Protein 2VS0 (pdb70)

Secondary structure (DSSP, 8-state):
---HHHHHHHHHHHHHHHHHHHHHHHHHHHHHHHHHHHS-SSTTHHHHHHHHHHHHHHHHHHHHHHHHHHHHHHHHHHHH-/---HHHHHHHHHHHHHHHHHHHHHHHHHHHHHHHHHHT--SSTTHHHHHHHHHHHHHHHHHHHHHHHHHHHHHHHHHHHHH--

Sequence (164 aa):
IKSPEEIRAKSSQSYGQGSDQIRQILSDLTRAQGEEIAANWEGQAFSSRFEEEQFQQLSSPKVEEKFAQLLEEIKQQLNSTADAVQEIKSSPEEIRAKSSQSSYGQGSDQIRQILSSDLTRAQGEIAANWEGQAFSSRFEEQFQQQLSPKKVEKFAQQLLEEIKQQLNSTADAVQEQD

B-factor: mean 21.06, std 10.8, range [7.73, 78.61]

CATH classification: 1.10.287.1060

Structure (mmCIF, N/CA/C/O backbone):
data_2VS0
#
_entry.id   2VS0
#
_cell.length_a   25.773
_cell.length_b   39.069
_cell.length_c   43.029
_cell.angle_alpha   67.41
_cell.angle_beta   84.51
_cell.angle_gamma   88.76
#
_symmetry.space_group_name_H-M   'P 1'
#
loop_
_entity.id
_entity.type
_entity.pdbx_description
1 polymer 'VIRULENCE FACTOR ESXA'
2 non-polymer 'ZINC ION'
3 non-polymer 'CACODYLATE ION'
4 water water
#
loop_
_atom_site.group_PDB
_atom_site.id
_atom_site.type_symbol
_atom_site.label_atom_id
_atom_site.label_alt_id
_atom_site.label_comp_id
_atom_site.label_asym_id
_atom_site.label_entity_id
_atom_site.label_seq_id
_atom_site.pdbx_PDB_ins_code
_atom_site.Cartn_x
_atom_site.Cartn_y
_atom_site.Cartn_z
_atom_site.occupancy
_atom_site.B_iso_or_equiv
_atom_site.auth_seq_id
_atom_site.auth_comp_id
_atom_site.auth_asym_id
_atom_site.auth_atom_id
_atom_site.pdbx_PDB_model_num
ATOM 6 N N . ILE A 1 4 ? 24.240 19.692 45.902 1.00 55.30 4 ILE A N 1
ATOM 7 C CA . ILE A 1 4 ? 24.737 18.775 44.873 1.00 54.26 4 ILE A CA 1
ATOM 8 C C . ILE A 1 4 ? 25.424 17.576 45.521 1.00 51.21 4 ILE A C 1
ATOM 9 O O . ILE A 1 4 ? 26.252 17.735 46.418 1.00 50.55 4 ILE A O 1
ATOM 14 N N . LYS A 1 5 ? 25.052 16.381 45.067 1.00 48.95 5 LYS A N 1
ATOM 15 C CA . LYS A 1 5 ? 25.584 15.133 45.608 1.00 46.53 5 LYS A CA 1
ATOM 16 C C . LYS A 1 5 ? 26.672 14.558 44.707 1.00 40.74 5 LYS A C 1
ATOM 17 O O . LYS A 1 5 ? 26.538 13.460 44.168 1.00 40.09 5 LYS A O 1
ATOM 31 N N . SER A 1 7 ? 31.190 14.727 44.372 1.00 21.78 7 SER A N 1
ATOM 32 C CA . SER A 1 7 ? 32.427 15.171 44.990 1.00 23.76 7 SER A CA 1
ATOM 33 C C . SER A 1 7 ? 33.039 16.374 44.268 1.00 22.67 7 SER A C 1
ATOM 34 O O . SER A 1 7 ? 32.896 16.501 43.053 1.00 22.91 7 SER A O 1
ATOM 37 N N . PRO A 1 8 ? 33.766 17.235 45.000 1.00 22.04 8 PRO A N 1
ATOM 38 C CA . PRO A 1 8 ? 34.529 18.344 44.415 1.00 22.13 8 PRO A CA 1
ATOM 39 C C . PRO A 1 8 ? 35.444 17.904 43.269 1.00 20.05 8 PRO A C 1
ATOM 40 O O . PRO A 1 8 ? 35.535 18.572 42.254 1.00 21.15 8 PRO A O 1
ATOM 44 N N . GLU A 1 9 ? 36.062 16.746 43.405 1.00 20.24 9 GLU A N 1
ATOM 45 C CA . GLU A 1 9 ? 37.010 16.261 42.433 1.00 20.95 9 GLU A CA 1
ATOM 46 C C . GLU A 1 9 ? 36.318 15.953 41.091 1.00 19.42 9 GLU A C 1
ATOM 47 O O . GLU A 1 9 ? 36.833 16.268 40.001 1.00 16.42 9 GLU A O 1
ATOM 53 N N . GLU A 1 10 ? 35.148 15.342 41.175 1.00 18.78 10 GLU A N 1
ATOM 54 C CA . GLU A 1 10 ? 34.411 15.052 39.946 1.00 16.84 10 GLU A CA 1
ATOM 55 C C . GLU A 1 10 ? 33.800 16.330 39.379 1.00 15.21 10 GLU A C 1
ATOM 56 O O . GLU A 1 10 ? 33.812 16.524 38.167 1.00 14.59 10 GLU A O 1
ATOM 62 N N . ILE A 1 11 ? 33.278 17.196 40.245 1.00 15.75 11 ILE A N 1
ATOM 63 C CA . ILE A 1 11 ? 32.750 18.481 39.767 1.00 14.38 11 ILE A CA 1
ATOM 64 C C . ILE A 1 11 ? 33.823 19.235 38.968 1.00 14.47 11 ILE A C 1
ATOM 65 O O . ILE A 1 11 ? 33.524 19.791 37.907 1.00 14.05 11 ILE A O 1
ATOM 70 N N . ARG A 1 12 ? 35.054 19.281 39.474 1.00 14.44 12 ARG A N 1
ATOM 71 C CA . ARG A 1 12 ? 36.149 19.966 38.759 1.00 16.18 12 ARG A CA 1
ATOM 72 C C . ARG A 1 12 ? 36.563 19.306 37.450 1.00 12.56 12 ARG A C 1
ATOM 73 O O . ARG A 1 12 ? 36.908 19.987 36.472 1.00 14.64 12 ARG A O 1
ATOM 81 N N . ALA A 1 13 ? 36.473 17.977 37.395 1.00 14.02 13 ALA A N 1
ATOM 82 C CA . ALA A 1 13 ? 36.714 17.276 36.140 1.00 15.24 13 ALA A CA 1
ATOM 83 C C . ALA A 1 13 ? 35.651 17.656 35.115 1.00 11.86 13 ALA A C 1
ATOM 84 O O . ALA A 1 13 ? 35.962 17.904 33.964 1.00 13.17 13 ALA A O 1
ATOM 86 N N . LYS A 1 14 ? 34.400 17.739 35.541 1.00 11.29 14 LYS A N 1
ATOM 87 C CA . LYS A 1 14 ? 33.329 18.138 34.653 1.00 12.44 14 LYS A CA 1
ATOM 88 C C . LYS A 1 14 ? 33.575 19.567 34.183 1.00 11.79 14 LYS A C 1
ATOM 89 O O . LYS A 1 14 ? 33.404 19.880 33.019 1.00 11.69 14 LYS A O 1
ATOM 95 N N . SER A 1 15 ? 33.965 20.437 35.094 1.00 11.47 15 SER A N 1
ATOM 96 C CA A SER A 1 15 ? 34.195 21.845 34.756 0.50 12.41 15 SER A CA 1
ATOM 97 C CA B SER A 1 15 ? 34.175 21.839 34.740 0.50 13.11 15 SER A CA 1
ATOM 98 C C . SER A 1 15 ? 35.227 21.979 33.634 1.00 11.13 15 SER A C 1
ATOM 99 O O . SER A 1 15 ? 35.054 22.758 32.714 1.00 12.10 15 SER A O 1
ATOM 104 N N . GLN A 1 16 ? 36.304 21.184 33.706 1.00 12.53 16 GLN A N 1
ATOM 105 C CA . GLN A 1 16 ? 37.317 21.182 32.653 1.00 14.42 16 GLN A CA 1
ATOM 106 C C . GLN A 1 16 ? 36.706 20.747 31.318 1.00 12.83 16 GLN A C 1
ATOM 107 O O . GLN A 1 16 ? 37.040 21.303 30.273 1.00 12.37 16 GLN A O 1
ATOM 113 N N . SER A 1 17 ? 35.817 19.758 31.332 1.00 12.71 17 SER A N 1
ATOM 114 C CA . SER A 1 17 ? 35.175 19.338 30.087 1.00 11.43 17 SER A CA 1
ATOM 115 C C . SER A 1 17 ? 34.341 20.458 29.467 1.00 9.70 17 SER A C 1
ATOM 116 O O . SER A 1 17 ? 34.364 20.663 28.263 1.00 11.29 17 SER A O 1
ATOM 119 N N . TYR A 1 18 ? 33.620 21.206 30.299 1.00 10.20 18 TYR A N 1
ATOM 120 C CA . TYR A 1 18 ? 32.842 22.328 29.803 1.00 9.39 18 TYR A CA 1
ATOM 121 C C . TYR A 1 18 ? 33.728 23.472 29.316 1.00 8.92 18 TYR A C 1
ATOM 122 O O . TYR A 1 18 ? 33.492 24.027 28.246 1.00 8.71 18 TYR A O 1
ATOM 131 N N . GLY A 1 19 ? 34.750 23.827 30.081 1.00 9.96 19 GLY A N 1
ATOM 132 C CA . GLY A 1 19 ? 35.676 24.891 29.663 1.00 10.70 19 GLY A CA 1
ATOM 133 C C . GLY A 1 19 ? 36.430 24.536 28.391 1.00 8.73 19 GLY A C 1
ATOM 134 O O . GLY A 1 19 ? 36.598 25.370 27.480 1.00 10.86 19 GLY A O 1
ATOM 135 N N . GLN A 1 20 ? 36.914 23.286 28.336 1.00 10.39 20 GLN A N 1
ATOM 136 C CA . GLN A 1 20 ? 37.636 22.851 27.140 1.00 12.23 20 GLN A CA 1
ATOM 137 C C . GLN A 1 20 ? 36.710 22.787 25.921 1.00 12.09 20 GLN A C 1
ATOM 138 O O . GLN A 1 20 ? 37.103 23.170 24.813 1.00 10.15 20 GLN A O 1
ATOM 144 N N . GLY A 1 21 ? 35.482 22.298 26.125 1.00 11.03 21 GLY A N 1
ATOM 145 C CA . GLY A 1 21 ? 34.489 22.276 25.055 1.00 12.22 21 GLY A CA 1
ATOM 146 C C . GLY A 1 21 ? 34.174 23.676 24.555 1.00 10.85 21 GLY A C 1
ATOM 147 O O . GLY A 1 21 ? 34.100 23.924 23.351 1.00 10.88 21 GLY A O 1
ATOM 148 N N . SER A 1 22 ? 34.032 24.627 25.465 1.00 10.40 22 SER A N 1
ATOM 149 C CA . SER A 1 22 ? 33.763 25.996 25.053 1.00 10.70 22 SER A CA 1
ATOM 150 C C . SER A 1 22 ? 34.876 26.548 24.178 1.00 10.89 22 SER A C 1
ATOM 151 O O . SER A 1 22 ? 34.622 27.118 23.133 1.00 11.28 22 SER A O 1
ATOM 154 N N . ASP A 1 23 ? 36.111 26.334 24.610 1.00 10.32 23 ASP A N 1
ATOM 155 C CA . ASP A 1 23 ? 37.259 26.875 23.889 1.00 11.74 23 ASP A CA 1
ATOM 156 C C . ASP A 1 23 ? 37.385 26.249 22.510 1.00 11.50 23 ASP A C 1
ATOM 157 O O . ASP A 1 23 ? 37.682 26.934 21.530 1.00 11.50 23 ASP A O 1
ATOM 162 N N . GLN A 1 24 ? 37.169 24.949 22.424 1.00 9.44 24 GLN A N 1
ATOM 163 C CA . GLN A 1 24 ? 37.317 24.249 21.149 1.00 13.11 24 GLN A CA 1
ATOM 164 C C . GLN A 1 24 ? 36.220 24.648 20.168 1.00 11.99 24 GLN A C 1
ATOM 165 O O . GLN A 1 24 ? 36.469 24.807 18.970 1.00 12.67 24 GLN A O 1
ATOM 171 N N . ILE A 1 25 ? 34.992 24.793 20.659 1.00 8.95 25 ILE A N 1
ATOM 172 C CA . ILE A 1 25 ? 33.901 25.219 19.784 1.00 11.45 25 ILE A CA 1
ATOM 173 C C . ILE A 1 25 ? 34.178 26.641 19.282 1.00 11.31 25 ILE A C 1
ATOM 174 O O . ILE A 1 25 ? 33.967 26.907 18.120 1.00 10.68 25 ILE A O 1
ATOM 179 N N . ARG A 1 26 ? 34.664 27.552 20.125 1.00 11.23 26 ARG A N 1
ATOM 180 C CA . ARG A 1 26 ? 34.987 28.896 19.661 1.00 13.93 26 ARG A CA 1
ATOM 181 C C . ARG A 1 26 ? 36.061 28.878 18.590 1.00 12.75 26 ARG A C 1
ATOM 182 O O . ARG A 1 26 ? 35.976 29.628 17.618 1.00 12.31 26 ARG A O 1
ATOM 190 N N . GLN A 1 27 ? 37.066 28.030 18.756 1.00 12.87 27 GLN A N 1
ATOM 191 C CA . GLN A 1 27 ? 38.156 27.964 17.783 1.00 13.07 27 GLN A CA 1
ATOM 192 C C . GLN A 1 27 ? 37.656 27.382 16.452 1.00 12.42 27 GLN A C 1
ATOM 193 O O . GLN A 1 27 ? 37.985 27.892 15.397 1.00 12.28 27 GLN A O 1
ATOM 199 N N . ILE A 1 28 ? 36.833 26.340 16.513 1.00 12.59 28 ILE A N 1
ATOM 200 C CA . ILE A 1 28 ? 36.276 25.749 15.290 1.00 11.56 28 ILE A CA 1
ATOM 201 C C . ILE A 1 28 ? 35.428 26.790 14.576 1.00 11.74 28 ILE A C 1
ATOM 202 O O . ILE A 1 28 ? 35.522 26.964 13.374 1.00 11.21 28 ILE A O 1
ATOM 207 N N . LEU A 1 29 ? 34.596 27.507 15.312 1.00 10.90 29 LEU A N 1
ATOM 208 C CA . LEU A 1 29 ? 33.704 28.469 14.640 1.00 11.57 29 LEU A CA 1
ATOM 209 C C . LEU A 1 29 ? 34.534 29.585 14.002 1.00 12.20 29 LEU A C 1
ATOM 210 O O . LEU A 1 29 ? 34.249 30.022 12.904 1.00 13.46 29 LEU A O 1
ATOM 215 N N . SER A 1 30 ? 35.570 30.053 14.683 1.00 13.85 30 SER A N 1
ATOM 216 C CA . SER A 1 30 ? 36.467 31.066 14.123 1.00 15.23 30 SER A CA 1
ATOM 217 C C . SER A 1 30 ? 37.156 30.570 12.841 1.00 14.54 30 SER A C 1
ATOM 218 O O . SER A 1 30 ? 37.210 31.269 11.834 1.00 13.49 30 SER A O 1
ATOM 221 N N . ASP A 1 31 ? 37.682 29.359 12.891 1.00 13.03 31 ASP A N 1
ATOM 222 C CA . ASP A 1 31 ? 38.417 28.809 11.739 1.00 13.79 31 ASP A CA 1
ATOM 223 C C . ASP A 1 31 ? 37.467 28.643 10.559 1.00 13.66 31 ASP A C 1
ATOM 224 O O . ASP A 1 31 ? 37.819 28.961 9.420 1.00 12.20 31 ASP A O 1
ATOM 229 N N . LEU A 1 32 ? 36.276 28.096 10.823 1.00 11.52 32 LEU A N 1
ATOM 230 C CA . LEU A 1 32 ? 35.364 27.817 9.707 1.00 9.86 32 LEU A CA 1
ATOM 231 C C . LEU A 1 32 ? 34.639 29.048 9.209 1.00 12.06 32 LEU A C 1
ATOM 232 O O . LEU A 1 32 ? 34.251 29.116 8.038 1.00 12.22 32 LEU A O 1
ATOM 237 N N . THR A 1 33 ? 34.505 30.053 10.062 1.00 11.64 33 THR A N 1
ATOM 238 C CA . THR A 1 33 ? 33.999 31.324 9.613 1.00 13.50 33 THR A CA 1
ATOM 239 C C . THR A 1 33 ? 34.988 31.930 8.618 1.00 11.25 33 THR A C 1
ATOM 240 O O . THR A 1 33 ? 34.575 32.479 7.588 1.00 12.49 33 THR A O 1
ATOM 244 N N . ARG A 1 34 ? 36.288 31.850 8.917 1.00 12.08 34 ARG A N 1
ATOM 245 C CA . ARG A 1 34 ? 37.318 32.301 7.985 1.00 15.48 34 ARG A CA 1
ATOM 246 C C . ARG A 1 34 ? 37.242 31.528 6.668 1.00 15.37 34 ARG A C 1
ATOM 247 O O . ARG A 1 34 ? 37.265 32.114 5.588 1.00 14.39 34 ARG A O 1
ATOM 255 N N . ALA A 1 35 ? 37.135 30.211 6.757 1.00 14.33 35 ALA A N 1
ATOM 256 C CA . ALA A 1 35 ? 37.049 29.368 5.543 1.00 13.86 35 ALA A CA 1
ATOM 257 C C . ALA A 1 35 ? 35.825 29.680 4.692 1.00 13.21 35 ALA A C 1
ATOM 258 O O . ALA A 1 35 ? 35.920 29.722 3.454 1.00 12.28 35 ALA A O 1
ATOM 260 N N . GLN A 1 36 ? 34.665 29.868 5.326 1.00 12.01 36 GLN A N 1
ATOM 261 C CA . GLN A 1 36 ? 33.458 30.266 4.593 1.00 14.06 36 GLN A CA 1
ATOM 262 C C . GLN A 1 36 ? 33.720 31.514 3.801 1.00 14.25 36 GLN A C 1
ATOM 263 O O . GLN A 1 36 ? 33.305 31.604 2.658 1.00 14.27 36 GLN A O 1
ATOM 269 N N . GLY A 1 37 ? 34.404 32.490 4.409 1.00 15.22 37 GLY A N 1
ATOM 270 C CA . GLY A 1 37 ? 34.701 33.726 3.735 1.00 16.87 37 GLY A CA 1
ATOM 271 C C . GLY A 1 37 ? 35.584 33.547 2.530 1.00 15.69 37 GLY A C 1
ATOM 272 O O . GLY A 1 37 ? 35.360 34.164 1.491 1.00 17.55 37 GLY A O 1
ATOM 273 N N . GLU A 1 38 ? 36.597 32.715 2.654 1.00 14.44 38 GLU A N 1
ATOM 274 C CA A GLU A 1 38 ? 37.513 32.493 1.534 0.50 15.45 38 GLU A CA 1
ATOM 275 C CA B GLU A 1 38 ? 37.515 32.483 1.542 0.50 16.23 38 GLU A CA 1
ATOM 276 C C . GLU A 1 38 ? 36.810 31.756 0.402 1.00 15.07 38 GLU A C 1
ATOM 277 O O . GLU A 1 38 ? 36.982 32.088 -0.773 1.00 17.77 38 GLU A O 1
ATOM 288 N N . ILE A 1 39 ? 36.004 30.773 0.740 1.00 13.31 39 ILE A N 1
ATOM 289 C CA . ILE A 1 39 ? 35.279 30.008 -0.257 1.00 14.77 39 ILE A CA 1
ATOM 290 C C . ILE A 1 39 ? 34.253 30.912 -0.943 1.00 15.61 39 ILE A C 1
ATOM 291 O O . ILE A 1 39 ? 34.193 30.982 -2.174 1.00 18.42 39 ILE A O 1
ATOM 296 N N . ALA A 1 40 ? 33.477 31.642 -0.148 1.00 16.99 40 ALA A N 1
ATOM 297 C CA . ALA A 1 40 ? 32.368 32.422 -0.708 1.00 19.56 40 ALA A CA 1
ATOM 298 C C . ALA A 1 40 ? 32.919 33.446 -1.675 1.00 23.28 40 ALA A C 1
ATOM 299 O O . ALA A 1 40 ? 32.340 33.682 -2.745 1.00 26.54 40 ALA A O 1
ATOM 301 N N . ALA A 1 41 ? 34.067 34.024 -1.328 1.00 21.94 41 ALA A N 1
ATOM 302 C CA . ALA A 1 41 ? 34.687 35.058 -2.137 1.00 25.48 41 ALA A CA 1
ATOM 303 C C . ALA A 1 41 ? 35.287 34.540 -3.427 1.00 24.69 41 ALA A C 1
ATOM 304 O O . ALA A 1 41 ? 35.348 35.278 -4.416 1.00 25.96 41 ALA A O 1
ATOM 306 N N . ASN A 1 42 ? 35.711 33.275 -3.429 1.00 22.52 42 ASN A N 1
ATOM 307 C CA . ASN A 1 42 ? 36.366 32.672 -4.583 1.00 26.67 42 ASN A CA 1
ATOM 308 C C . ASN A 1 42 ? 35.483 31.746 -5.424 1.00 26.23 42 ASN A C 1
ATOM 309 O O . ASN A 1 42 ? 35.908 31.265 -6.465 1.00 26.26 42 ASN A O 1
ATOM 314 N N . TRP A 1 43 ? 34.259 31.515 -4.962 1.00 25.63 43 TRP A N 1
ATOM 315 C CA . TRP A 1 43 ? 33.238 30.781 -5.700 1.00 29.26 43 TRP A CA 1
ATOM 316 C C . TRP A 1 43 ? 32.122 31.762 -6.075 1.00 33.07 43 TRP A C 1
ATOM 317 O O . TRP A 1 43 ? 31.281 32.114 -5.236 1.00 33.86 43 TRP A O 1
ATOM 328 N N . GLU A 1 44 ? 32.111 32.212 -7.324 1.00 33.97 44 GLU A N 1
ATOM 329 C CA . GLU A 1 44 ? 31.063 33.132 -7.777 1.00 37.79 44 GLU A CA 1
ATOM 330 C C . GLU A 1 44 ? 29.737 32.415 -8.001 1.00 36.58 44 GLU A C 1
ATOM 331 O O . GLU A 1 44 ? 29.694 31.191 -8.185 1.00 31.26 44 GLU A O 1
ATOM 337 N N . GLY A 1 45 ? 28.660 33.192 -7.996 1.00 37.45 45 GLY A N 1
ATOM 338 C CA . GLY A 1 45 ? 27.330 32.662 -8.267 1.00 37.72 45 GLY A CA 1
ATOM 339 C C . GLY A 1 45 ? 26.703 32.029 -7.046 1.00 37.32 45 GLY A C 1
ATOM 340 O O . GLY A 1 45 ? 27.007 32.433 -5.917 1.00 37.10 45 GLY A O 1
ATOM 341 N N . GLN A 1 46 ? 25.877 31.005 -7.277 1.00 36.30 46 GLN A N 1
ATOM 342 C CA . GLN A 1 46 ? 24.924 30.505 -6.271 1.00 36.21 46 GLN A CA 1
ATOM 343 C C . GLN A 1 46 ? 25.093 29.058 -5.746 1.00 31.98 46 GLN A C 1
ATOM 344 O O . GLN A 1 46 ? 24.408 28.671 -4.807 1.00 27.59 46 GLN A O 1
ATOM 350 N N . ALA A 1 47 ? 25.987 28.258 -6.318 1.00 29.23 47 ALA A N 1
ATOM 351 C CA . ALA A 1 47 ? 26.123 26.834 -5.926 1.00 27.87 47 ALA A CA 1
ATOM 352 C C . ALA A 1 47 ? 26.262 26.549 -4.405 1.00 25.51 47 ALA A C 1
ATOM 353 O O . ALA A 1 47 ? 25.686 25.605 -3.870 1.00 24.91 47 ALA A O 1
ATOM 355 N N . PHE A 1 48 ? 27.020 27.385 -3.723 1.00 21.27 48 PHE A N 1
ATOM 356 C CA . PHE A 1 48 ? 27.299 27.215 -2.294 1.00 17.22 48 PHE A CA 1
ATOM 357 C C . PHE A 1 48 ? 26.342 28.036 -1.425 1.00 12.60 48 PHE A C 1
ATOM 358 O O . PHE A 1 48 ? 26.416 28.022 -0.187 1.00 11.87 48 PHE A O 1
ATOM 366 N N . SER A 1 49 ? 25.400 28.717 -2.058 1.00 14.36 49 SER A N 1
ATOM 367 C CA A SER A 1 49 ? 24.610 29.708 -1.354 0.50 14.73 49 SER A CA 1
ATOM 368 C CA B SER A 1 49 ? 24.590 29.708 -1.362 0.50 14.56 49 SER A CA 1
ATOM 369 C C . SER A 1 49 ? 23.745 29.094 -0.269 1.00 13.45 49 SER A C 1
ATOM 370 O O . SER A 1 49 ? 23.576 29.677 0.767 1.00 12.86 49 SER A O 1
ATOM 375 N N . ARG A 1 50 ? 23.200 27.904 -0.494 1.00 12.92 50 ARG A N 1
ATOM 376 C CA . ARG A 1 50 ? 22.325 27.327 0.532 1.00 14.45 50 ARG A CA 1
ATOM 377 C C . ARG A 1 50 ? 23.110 26.989 1.787 1.00 12.56 50 ARG A C 1
ATOM 378 O O . ARG A 1 50 ? 22.582 27.056 2.895 1.00 13.10 50 ARG A O 1
ATOM 386 N N . PHE A 1 51 ? 24.382 26.642 1.613 1.00 12.72 51 PHE A N 1
ATOM 387 C CA . PHE A 1 51 ? 25.220 26.249 2.739 1.00 10.75 51 PHE A CA 1
ATOM 388 C C . PHE A 1 51 ? 25.604 27.493 3.528 1.00 11.42 51 PHE A C 1
ATOM 389 O O . PHE A 1 51 ? 25.678 27.462 4.756 1.00 12.02 51 PHE A O 1
ATOM 397 N N . GLU A 1 52 ? 25.901 28.569 2.799 1.00 11.21 52 GLU A N 1
ATOM 398 C CA . GLU A 1 52 ? 26.195 29.864 3.406 1.00 12.62 52 GLU A CA 1
ATOM 399 C C . GLU A 1 52 ? 25.026 30.360 4.238 1.00 12.97 52 GLU A C 1
ATOM 400 O O . GLU A 1 52 ? 25.221 30.820 5.356 1.00 13.54 52 GLU A O 1
ATOM 406 N N A GLU A 1 53 ? 23.815 30.267 3.696 0.50 13.37 53 GLU A N 1
ATOM 407 N N B GLU A 1 53 ? 23.809 30.279 3.684 0.50 11.01 53 GLU A N 1
ATOM 408 C CA A GLU A 1 53 ? 22.630 30.727 4.412 0.50 14.58 53 GLU A CA 1
ATOM 409 C CA B GLU A 1 53 ? 22.611 30.700 4.415 0.50 13.63 53 GLU A CA 1
ATOM 410 C C A GLU A 1 53 ? 22.437 29.971 5.734 0.50 12.04 53 GLU A C 1
ATOM 411 C C B GLU A 1 53 ? 22.522 29.982 5.754 0.50 11.74 53 GLU A C 1
ATOM 412 O O A GLU A 1 53 ? 22.110 30.566 6.753 0.50 13.35 53 GLU A O 1
ATOM 413 O O B GLU A 1 53 ? 22.347 30.608 6.798 0.50 13.31 53 GLU A O 1
ATOM 424 N N . GLN A 1 54 ? 22.628 28.657 5.709 1.00 10.89 54 GLN A N 1
ATOM 425 C CA . GLN A 1 54 ? 22.499 27.845 6.935 1.00 11.49 54 GLN A CA 1
ATOM 426 C C . GLN A 1 54 ? 23.626 28.151 7.923 1.00 10.16 54 GLN A C 1
ATOM 427 O O . GLN A 1 54 ? 23.393 28.256 9.093 1.00 11.01 54 GLN A O 1
ATOM 433 N N . PHE A 1 55 ? 24.847 28.293 7.427 1.00 9.76 55 PHE A N 1
ATOM 434 C CA . PHE A 1 55 ? 25.966 28.623 8.309 1.00 10.30 55 PHE A CA 1
ATOM 435 C C . PHE A 1 55 ? 25.705 29.922 9.050 1.00 11.57 55 PHE A C 1
ATOM 436 O O . PHE A 1 55 ? 25.934 30.017 10.265 1.00 11.07 55 PHE A O 1
ATOM 444 N N . GLN A 1 56 ? 25.259 30.937 8.324 1.00 11.83 56 GLN A N 1
ATOM 445 C CA . GLN A 1 56 ? 24.983 32.235 8.919 1.00 11.11 56 GLN A CA 1
ATOM 446 C C . GLN A 1 56 ? 23.855 32.179 9.926 1.00 13.41 56 GLN A C 1
ATOM 447 O O . GLN A 1 56 ? 23.882 32.888 10.922 1.00 14.74 56 GLN A O 1
ATOM 453 N N . GLN A 1 57 ? 22.854 31.338 9.671 1.00 12.05 57 GLN A N 1
ATOM 454 C CA . GLN A 1 57 ? 21.723 31.228 10.585 1.00 13.46 57 GLN A CA 1
ATOM 455 C C . GLN A 1 57 ? 22.100 30.504 11.864 1.00 13.49 57 GLN A C 1
ATOM 456 O O . GLN A 1 57 ? 21.631 30.855 12.936 1.00 14.79 57 GLN A O 1
ATOM 462 N N . LEU A 1 58 ? 22.939 29.491 11.744 1.00 11.89 58 LEU A N 1
ATOM 463 C CA . LEU A 1 58 ? 23.323 28.640 12.896 1.00 11.38 58 LEU A CA 1
ATOM 464 C C . LEU A 1 58 ? 24.498 29.176 13.705 1.00 12.66 58 LEU A C 1
ATOM 465 O O . LEU A 1 58 ? 24.563 28.941 14.911 1.00 12.58 58 LEU A O 1
ATOM 470 N N . SER A 1 59 ? 25.415 29.897 13.070 1.00 13.46 59 SER A N 1
ATOM 471 C CA A SER A 1 59 ? 26.604 30.427 13.777 0.50 14.14 59 SER A CA 1
ATOM 472 C CA B SER A 1 59 ? 26.596 30.430 13.777 0.50 14.83 59 SER A CA 1
ATOM 473 C C . SER A 1 59 ? 26.319 31.119 15.121 1.00 14.26 59 SER A C 1
ATOM 474 O O . SER A 1 59 ? 26.996 30.849 16.126 1.00 14.67 59 SER A O 1
ATOM 479 N N . PRO A 1 60 ? 25.357 32.047 15.159 1.00 14.44 60 PRO A N 1
ATOM 480 C CA . PRO A 1 60 ? 25.135 32.722 16.439 1.00 15.25 60 PRO A CA 1
ATOM 481 C C . PRO A 1 60 ? 24.678 31.778 17.561 1.00 13.35 60 PRO A C 1
ATOM 482 O O . PRO A 1 60 ? 24.960 32.049 18.754 1.00 14.85 60 PRO A O 1
ATOM 486 N N . LYS A 1 61 ? 23.960 30.715 17.200 1.00 12.37 61 LYS A N 1
ATOM 487 C CA . LYS A 1 61 ? 23.527 29.726 18.178 1.00 12.53 61 LYS A CA 1
ATOM 488 C C . LYS A 1 61 ? 24.720 28.950 18.710 1.00 11.77 61 LYS A C 1
ATOM 489 O O . LYS A 1 61 ? 24.767 28.585 19.878 1.00 11.76 61 LYS A O 1
ATOM 495 N N . VAL A 1 62 ? 25.662 28.624 17.830 1.00 9.71 62 VAL A N 1
ATOM 496 C CA . VAL A 1 62 ? 26.856 27.907 18.274 1.00 11.05 62 VAL A CA 1
ATOM 497 C C . VAL A 1 62 ? 27.687 28.780 19.199 1.00 12.22 62 VAL A C 1
ATOM 498 O O . VAL A 1 62 ? 28.191 28.308 20.214 1.00 11.14 62 VAL A O 1
ATOM 502 N N A GLU A 1 63 ? 27.792 30.056 18.873 0.50 13.34 63 GLU A N 1
ATOM 503 N N B GLU A 1 63 ? 27.790 30.066 18.887 0.50 12.02 63 GLU A N 1
ATOM 504 C CA A GLU A 1 63 ? 28.464 30.991 19.754 0.50 13.27 63 GLU A CA 1
ATOM 505 C CA B GLU A 1 63 ? 28.471 31.027 19.770 0.50 14.47 63 GLU A CA 1
ATOM 506 C C A GLU A 1 63 ? 27.766 31.006 21.126 0.50 9.78 63 GLU A C 1
ATOM 507 C C B GLU A 1 63 ? 27.768 31.180 21.129 0.50 11.20 63 GLU A C 1
ATOM 508 O O A GLU A 1 63 ? 28.418 30.874 22.166 0.50 12.25 63 GLU A O 1
ATOM 509 O O B GLU A 1 63 ? 28.419 31.393 22.156 0.50 13.16 63 GLU A O 1
ATOM 520 N N . LYS A 1 64 ? 26.443 31.101 21.095 1.00 11.26 64 LYS A N 1
ATOM 521 C CA . LYS A 1 64 ? 25.671 31.147 22.317 1.00 11.87 64 LYS A CA 1
ATOM 522 C C . LYS A 1 64 ? 25.911 29.917 23.166 1.00 10.87 64 LYS A C 1
ATOM 523 O O . LYS A 1 64 ? 25.984 29.987 24.365 1.00 11.04 64 LYS A O 1
ATOM 529 N N . PHE A 1 65 ? 26.050 28.777 22.510 1.00 9.67 65 PHE A N 1
ATOM 530 C CA . PHE A 1 65 ? 26.300 27.532 23.179 1.00 8.57 65 PHE A CA 1
ATOM 531 C C . PHE A 1 65 ? 27.692 27.552 23.806 1.00 10.25 65 PHE A C 1
ATOM 532 O O . PHE A 1 65 ? 27.867 27.149 24.937 1.00 8.52 65 PHE A O 1
ATOM 540 N N . ALA A 1 66 ? 28.703 28.004 23.075 1.00 9.45 66 ALA A N 1
ATOM 541 C CA . ALA A 1 66 ? 30.022 28.142 23.712 1.00 10.64 66 ALA A CA 1
ATOM 542 C C . ALA A 1 66 ? 30.021 29.030 24.954 1.00 8.86 66 ALA A C 1
ATOM 543 O O . ALA A 1 66 ? 30.710 28.714 25.939 1.00 10.67 66 ALA A O 1
ATOM 545 N N . GLN A 1 67 ? 29.237 30.102 24.925 1.00 10.41 67 GLN A N 1
ATOM 546 C CA . GLN A 1 67 ? 29.150 30.997 26.055 1.00 10.63 67 GLN A CA 1
ATOM 547 C C . GLN A 1 67 ? 28.485 30.334 27.225 1.00 9.77 67 GLN A C 1
ATOM 548 O O . GLN A 1 67 ? 28.905 30.481 28.378 1.00 10.08 67 GLN A O 1
ATOM 554 N N . LEU A 1 68 ? 27.431 29.575 26.951 1.00 9.69 68 LEU A N 1
ATOM 555 C CA . LEU A 1 68 ? 26.777 28.778 27.992 1.00 10.16 68 LEU A CA 1
ATOM 556 C C . LEU A 1 68 ? 27.764 27.842 28.658 1.00 9.64 68 LEU A C 1
ATOM 557 O O . LEU A 1 68 ? 27.773 27.690 29.871 1.00 10.00 68 LEU A O 1
ATOM 562 N N . LEU A 1 69 ? 28.568 27.165 27.845 1.00 9.43 69 LEU A N 1
ATOM 563 C CA . LEU A 1 69 ? 29.510 26.197 28.415 1.00 8.57 69 LEU A CA 1
ATOM 564 C C . LEU A 1 69 ? 30.472 26.885 29.371 1.00 9.08 69 LEU A C 1
ATOM 565 O O . LEU A 1 69 ? 30.848 26.308 30.395 1.00 8.63 69 LEU A O 1
ATOM 570 N N . GLU A 1 70 ? 30.906 28.096 29.016 1.00 10.16 70 GLU A N 1
ATOM 571 C CA . GLU A 1 70 ? 31.817 28.876 29.875 1.00 12.00 70 GLU A CA 1
ATOM 572 C C . GLU A 1 70 ? 31.121 29.260 31.201 1.00 10.70 70 GLU A C 1
ATOM 573 O O . GLU A 1 70 ? 31.740 29.220 32.256 1.00 12.64 70 GLU A O 1
ATOM 579 N N . GLU A 1 71 ? 29.835 29.587 31.138 1.00 10.68 71 GLU A N 1
ATOM 580 C CA . GLU A 1 71 ? 29.054 29.918 32.320 1.00 11.02 71 GLU A CA 1
ATOM 581 C C . GLU A 1 71 ? 28.874 28.687 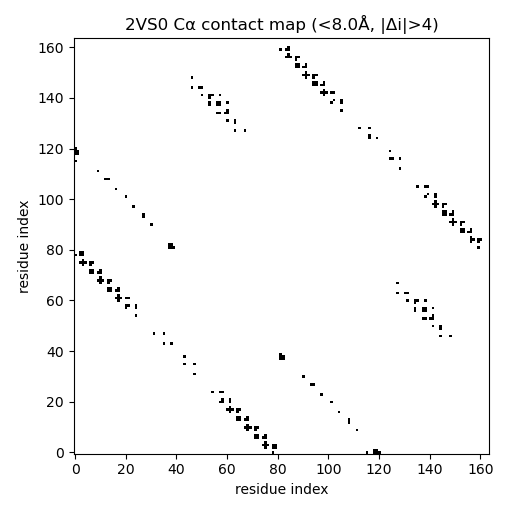33.208 1.00 10.05 71 GLU A C 1
ATOM 582 O O . GLU A 1 71 ? 28.910 28.785 34.440 1.00 11.88 71 GLU A O 1
ATOM 588 N N . ILE A 1 72 ? 28.642 27.538 32.596 1.00 9.04 72 ILE A N 1
ATOM 589 C CA . ILE A 1 72 ? 28.545 26.290 33.380 1.00 9.06 72 ILE A CA 1
ATOM 590 C C . ILE A 1 72 ? 29.883 25.957 34.043 1.00 9.80 72 ILE A C 1
ATOM 591 O O . ILE A 1 72 ? 29.926 25.562 35.203 1.00 11.06 72 ILE A O 1
ATOM 596 N N . LYS A 1 73 ? 30.983 26.160 33.325 1.00 9.88 73 LYS A N 1
ATOM 597 C CA . LYS A 1 73 ? 32.308 26.002 33.930 1.00 10.44 73 LYS A CA 1
ATOM 598 C C . LYS A 1 73 ? 32.413 26.865 35.193 1.00 9.31 73 LYS A C 1
ATOM 599 O O . LYS A 1 73 ? 32.857 26.382 36.222 1.00 11.56 73 LYS A O 1
ATOM 605 N N . GLN A 1 74 ? 32.051 28.142 35.115 1.00 9.82 74 GLN A N 1
ATOM 606 C CA . GLN A 1 74 ? 32.178 29.045 36.255 1.00 10.10 74 GLN A CA 1
ATOM 607 C C . GLN A 1 74 ? 31.309 28.558 37.416 1.00 9.64 74 GLN A C 1
ATOM 608 O O . GLN A 1 74 ? 31.736 28.549 38.574 1.00 11.21 74 GLN A O 1
ATOM 614 N N . GLN A 1 75 ? 30.087 28.153 37.113 1.00 10.40 75 GLN A N 1
ATOM 615 C CA . GLN A 1 75 ? 29.204 27.656 38.172 1.00 10.87 75 GLN A CA 1
ATOM 616 C C . GLN A 1 75 ? 29.751 26.413 38.826 1.00 9.97 75 GLN A C 1
ATOM 617 O O . GLN A 1 75 ? 29.685 26.268 40.041 1.00 13.14 75 GLN A O 1
ATOM 623 N N . LEU A 1 76 ? 30.280 25.497 38.044 1.00 11.28 76 LEU A N 1
ATOM 624 C CA . LEU A 1 76 ? 30.798 24.264 38.609 1.00 11.10 76 LEU A CA 1
ATOM 625 C C . LEU A 1 76 ? 32.024 24.541 39.477 1.00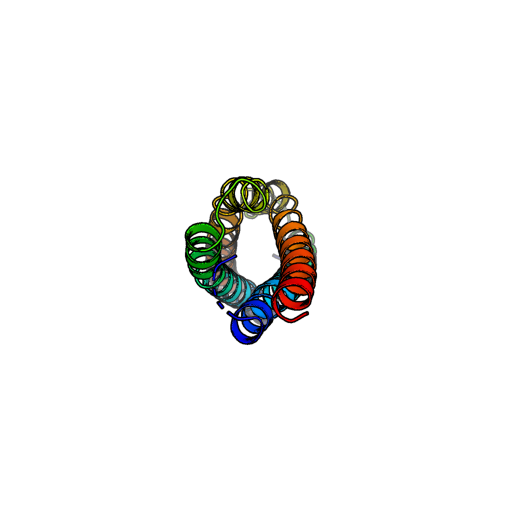 12.92 76 LEU A C 1
ATOM 626 O O . LEU A 1 76 ? 32.198 23.901 40.526 1.00 13.45 76 LEU A O 1
ATOM 631 N N . ASN A 1 77 ? 32.865 25.484 39.064 1.00 12.10 77 ASN A N 1
ATOM 632 C CA . ASN A 1 77 ? 34.026 25.883 39.879 1.00 12.18 77 ASN A CA 1
ATOM 633 C C . ASN A 1 77 ? 33.560 26.411 41.235 1.00 11.57 77 ASN A C 1
ATOM 634 O O . ASN A 1 77 ? 34.111 26.058 42.283 1.00 12.98 77 ASN A O 1
ATOM 639 N N . SER A 1 78 ? 32.542 27.253 41.231 1.00 12.53 78 SER A N 1
ATOM 640 C CA . SER A 1 78 ? 31.972 27.800 42.443 1.00 12.38 78 SER A CA 1
ATOM 641 C C . SER A 1 78 ? 31.413 26.710 43.334 1.00 15.66 78 SER A C 1
ATOM 642 O O . SER A 1 78 ? 31.637 26.689 44.545 1.00 17.41 78 SER A O 1
ATOM 645 N N . THR A 1 79 ? 30.669 25.804 42.723 1.00 15.01 79 THR A N 1
ATOM 646 C CA . THR A 1 79 ? 29.994 24.740 43.453 1.00 15.77 79 THR A CA 1
ATOM 647 C C . THR A 1 79 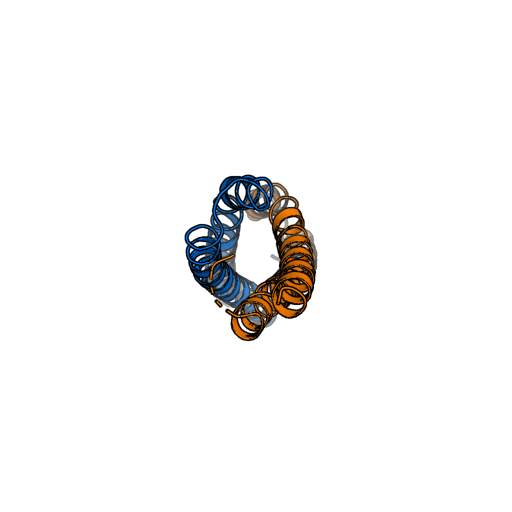? 31.005 23.763 44.043 1.00 14.58 79 THR A C 1
ATOM 648 O O . THR A 1 79 ? 30.829 23.303 45.190 1.00 15.96 79 THR A O 1
ATOM 652 N N . ALA A 1 80 ? 32.054 23.423 43.298 1.00 15.18 80 ALA A N 1
ATOM 653 C CA . ALA A 1 80 ? 33.136 22.577 43.824 1.00 15.26 80 ALA A CA 1
ATOM 654 C C . ALA A 1 80 ? 33.790 23.199 45.053 1.00 17.75 80 ALA A C 1
ATOM 655 O O . ALA A 1 80 ? 34.105 22.488 46.018 1.00 18.42 80 ALA A O 1
ATOM 657 N N . ASP A 1 81 ? 34.017 24.510 45.002 1.00 16.35 81 ASP A N 1
ATOM 658 C CA . ASP A 1 81 ? 34.590 25.231 46.120 1.00 19.09 81 ASP A CA 1
ATOM 659 C C . ASP A 1 81 ? 33.698 25.101 47.325 1.00 18.41 81 ASP A C 1
ATOM 660 O O . ASP A 1 81 ? 34.187 24.833 48.433 1.00 22.04 81 ASP A O 1
ATOM 665 N N . ALA A 1 82 ? 32.400 25.302 47.125 1.00 16.99 82 ALA A N 1
ATOM 666 C CA . ALA A 1 82 ? 31.460 25.352 48.253 1.00 19.02 82 ALA A CA 1
ATOM 667 C C . ALA A 1 82 ? 31.330 23.982 48.873 1.00 21.39 82 ALA A C 1
ATOM 668 O O . ALA A 1 82 ? 31.336 23.864 50.094 1.00 25.25 82 ALA A O 1
ATOM 670 N N . VAL A 1 83 ? 31.213 22.950 48.041 1.00 21.99 83 VAL A N 1
ATOM 671 C CA . VAL A 1 83 ? 31.107 21.574 48.518 1.00 23.42 83 VAL A CA 1
ATOM 672 C C . VAL A 1 83 ? 32.327 21.223 49.344 1.00 24.20 83 VAL A C 1
ATOM 673 O O . VAL A 1 83 ? 32.192 20.708 50.459 1.00 25.68 83 VAL A O 1
ATOM 677 N N . GLN A 1 84 ? 33.513 21.546 48.838 1.00 24.45 84 GLN A N 1
ATOM 678 C CA . GLN A 1 84 ? 34.759 21.193 49.504 1.00 29.94 84 GLN A CA 1
ATOM 679 C C . GLN A 1 84 ? 34.943 21.951 50.814 1.00 29.76 84 GLN A C 1
ATOM 680 O O . GLN A 1 84 ? 35.335 21.360 51.831 1.00 29.28 84 GLN A O 1
ATOM 686 N N . GLU A 1 85 ? 34.689 23.257 50.783 1.00 30.44 85 GLU A N 1
ATOM 687 C CA . GLU A 1 85 ? 34.721 24.085 51.989 1.00 31.78 85 GLU A CA 1
ATOM 688 C C . GLU A 1 85 ? 33.493 23.782 52.833 1.00 34.58 85 GLU A C 1
ATOM 689 O O . GLU A 1 85 ? 33.547 23.845 54.063 1.00 37.52 85 GLU A O 1
ATOM 695 N N . ILE B 1 4 ? 34.795 27.780 -9.162 1.00 55.38 4 ILE B N 1
ATOM 696 C CA . ILE B 1 4 ? 35.635 28.151 -8.036 1.00 53.38 4 ILE B CA 1
ATOM 697 C C . ILE B 1 4 ? 37.104 28.469 -8.346 1.00 50.73 4 ILE B C 1
ATOM 698 O O . ILE B 1 4 ? 37.800 27.649 -8.923 1.00 51.40 4 ILE B O 1
ATOM 703 N N . LYS B 1 5 ? 37.548 29.658 -7.932 1.00 45.62 5 LYS B N 1
ATOM 704 C CA . LYS B 1 5 ? 38.930 30.127 -8.054 1.00 41.99 5 LYS B CA 1
ATOM 705 C C . LYS B 1 5 ? 39.850 29.712 -6.898 1.00 37.88 5 LYS B C 1
ATOM 706 O O . LYS B 1 5 ? 40.449 30.534 -6.232 1.00 39.59 5 LYS B O 1
ATOM 716 N N . SER B 1 7 ? 42.525 26.122 -5.868 1.00 22.85 7 SER B N 1
ATOM 717 C CA A SER B 1 7 ? 43.090 24.866 -6.364 0.50 22.94 7 SER B CA 1
ATOM 718 C CA B SER B 1 7 ? 43.101 24.871 -6.353 0.50 25.09 7 SER B CA 1
ATOM 719 C C . SER B 1 7 ? 42.379 23.678 -5.725 1.00 21.17 7 SER B C 1
ATOM 720 O O . SER B 1 7 ? 41.930 23.774 -4.584 1.00 19.21 7 SER B O 1
ATOM 725 N N . PRO B 1 8 ? 42.271 22.536 -6.457 1.00 20.50 8 PRO B N 1
ATOM 726 C CA . PRO B 1 8 ? 41.683 21.342 -5.837 1.00 22.11 8 PRO B CA 1
ATOM 727 C C . PRO B 1 8 ? 42.342 20.974 -4.503 1.00 17.87 8 PRO B C 1
ATOM 728 O O . PRO B 1 8 ? 41.646 20.594 -3.561 1.00 15.76 8 PRO B O 1
ATOM 732 N N . GLU B 1 9 ? 43.661 21.130 -4.409 1.00 19.47 9 GLU B N 1
ATOM 733 C CA . GLU B 1 9 ? 44.360 20.793 -3.199 1.00 20.15 9 GLU B CA 1
ATOM 734 C C . GLU B 1 9 ? 43.942 21.691 -2.029 1.00 17.49 9 GLU B C 1
ATOM 735 O O . GLU B 1 9 ? 43.772 21.223 -0.911 1.00 15.62 9 GLU B O 1
ATOM 741 N N . GLU B 1 10 ? 43.769 22.974 -2.275 1.00 15.92 10 GLU B N 1
ATOM 742 C CA . GLU B 1 10 ? 43.321 23.841 -1.204 1.00 16.34 10 GLU B CA 1
ATOM 743 C C . GLU B 1 10 ? 41.857 23.551 -0.844 1.00 15.05 10 GLU B C 1
ATOM 744 O O . GLU B 1 10 ? 41.505 23.560 0.333 1.00 15.08 10 GLU B O 1
ATOM 750 N N . ILE B 1 11 ? 41.018 23.264 -1.844 1.00 14.31 11 ILE B N 1
ATOM 751 C CA . ILE B 1 11 ? 39.621 22.916 -1.581 1.00 13.04 11 ILE B CA 1
ATOM 752 C C . ILE B 1 11 ? 39.572 21.711 -0.656 1.00 12.96 11 ILE B C 1
ATOM 753 O O . ILE B 1 11 ? 38.815 21.711 0.340 1.00 14.42 11 ILE B O 1
ATOM 758 N N . ARG B 1 12 ? 40.382 20.684 -0.934 1.00 13.23 12 ARG B N 1
ATOM 759 C CA . ARG B 1 12 ? 40.393 19.512 -0.069 1.00 15.92 12 ARG B CA 1
ATOM 760 C C . ARG B 1 12 ? 40.984 19.754 1.333 1.00 14.68 12 ARG B C 1
ATOM 761 O O . ARG B 1 12 ? 40.562 19.110 2.294 1.00 15.61 12 ARG B O 1
ATOM 769 N N . ALA B 1 13 ? 41.955 20.649 1.454 1.00 12.97 13 ALA B N 1
ATOM 770 C CA . ALA B 1 13 ? 42.477 21.000 2.777 1.00 16.12 13 ALA B CA 1
ATOM 771 C C . ALA B 1 13 ? 41.340 21.607 3.577 1.00 16.05 13 ALA B C 1
ATOM 772 O O . ALA B 1 13 ? 41.107 21.199 4.734 1.00 16.06 13 ALA B O 1
ATOM 774 N N . LYS B 1 14 ? 40.586 22.513 2.951 1.00 13.34 14 LYS B N 1
ATOM 775 C CA . LYS B 1 14 ? 39.467 23.126 3.667 1.00 14.29 14 LYS B CA 1
ATOM 776 C C . LYS B 1 14 ? 38.415 22.096 4.018 1.00 12.88 14 LYS B C 1
ATOM 777 O O . LYS B 1 14 ? 37.891 22.093 5.132 1.00 14.20 14 LYS B O 1
ATOM 783 N N . SER B 1 15 ? 38.091 21.196 3.103 1.00 12.79 15 SER B N 1
ATOM 784 C CA A SER B 1 15 ? 37.123 20.127 3.368 0.50 13.18 15 SER B CA 1
ATOM 785 C CA B SER B 1 15 ? 37.084 20.189 3.409 0.50 13.48 15 SER B CA 1
ATOM 786 C C . SER B 1 15 ? 37.491 19.386 4.657 1.00 12.08 15 SER B C 1
ATOM 787 O O . SER B 1 15 ? 36.659 19.118 5.507 1.00 13.89 15 SER B O 1
ATOM 792 N N . GLN B 1 16 ? 38.766 19.025 4.780 1.00 14.42 16 GLN B N 1
ATOM 793 C CA . GLN B 1 16 ? 39.227 18.296 5.951 1.00 16.14 16 GLN B CA 1
ATOM 794 C C . GLN B 1 16 ? 38.951 19.037 7.247 1.00 14.75 16 GLN B C 1
ATOM 795 O O . GLN B 1 16 ? 38.548 18.413 8.241 1.00 14.94 16 GLN B O 1
ATOM 801 N N . SER B 1 17 ? 39.126 20.350 7.224 1.00 13.36 17 SER B N 1
ATOM 802 C CA A SER B 1 17 ? 3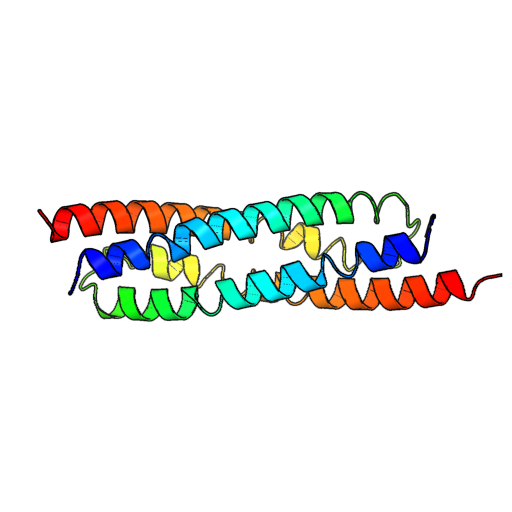8.844 21.167 8.401 0.50 13.49 17 SER B CA 1
ATOM 803 C CA B SER B 1 17 ? 38.839 21.177 8.396 0.50 12.62 17 SER B CA 1
ATOM 804 C C . SER B 1 17 ? 37.362 21.140 8.771 1.00 12.05 17 SER B C 1
ATOM 805 O O . SER B 1 17 ? 37.011 21.159 9.937 1.00 12.87 17 SER B O 1
ATOM 810 N N . TYR B 1 18 ? 36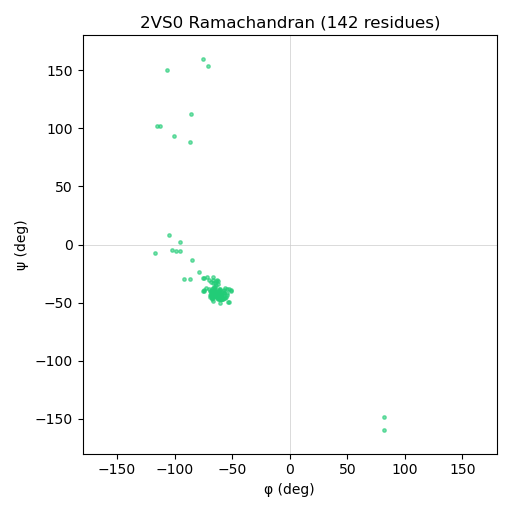.487 21.141 7.783 1.00 12.59 18 TYR B N 1
ATOM 811 C CA . TYR B 1 18 ? 35.040 21.088 8.071 1.00 11.59 18 TYR B CA 1
ATOM 812 C C . TYR B 1 18 ? 34.681 19.754 8.683 1.00 10.83 18 TYR B C 1
ATOM 813 O O . TYR B 1 18 ? 33.924 19.676 9.653 1.00 10.69 18 TYR B O 1
ATOM 822 N N . GLY B 1 19 ? 35.207 18.676 8.104 1.00 11.73 19 GLY B N 1
ATOM 823 C CA . GLY B 1 19 ? 34.989 17.373 8.686 1.00 11.53 19 GLY B CA 1
ATOM 824 C C . GLY B 1 19 ? 35.525 17.200 10.110 1.00 12.91 19 GLY B C 1
ATOM 825 O O . GLY B 1 19 ? 34.850 16.649 10.998 1.00 13.92 19 GLY B O 1
ATOM 826 N N . GLN B 1 20 ? 36.751 17.647 10.331 1.00 12.89 20 GLN B N 1
ATOM 827 C CA . GLN B 1 20 ? 37.339 17.549 11.658 1.00 14.38 20 GLN B CA 1
ATOM 828 C C . GLN B 1 20 ? 36.539 18.369 12.653 1.00 13.10 20 GLN B C 1
ATOM 829 O O . GLN B 1 20 ? 36.322 17.913 13.770 1.00 14.93 20 GLN B O 1
ATOM 835 N N . GLY B 1 21 ? 36.124 19.582 12.267 1.00 12.39 21 GLY B N 1
ATOM 836 C CA . GLY B 1 21 ? 35.295 20.429 13.141 1.00 13.63 21 GLY B CA 1
ATOM 837 C C . GLY B 1 21 ? 34.003 19.745 13.498 1.00 14.20 21 GLY B C 1
ATOM 838 O O . GLY B 1 21 ? 33.570 19.777 14.637 1.00 13.73 21 GLY B O 1
ATOM 839 N N . SER B 1 22 ? 33.354 19.136 12.527 1.00 11.46 22 SER B N 1
ATOM 840 C CA . SER B 1 22 ? 32.116 18.445 12.775 1.00 12.66 22 SER B CA 1
ATOM 841 C C . SER B 1 22 ? 32.333 17.322 13.774 1.00 13.48 22 SER B C 1
ATOM 842 O O . SER B 1 22 ? 31.588 17.200 14.744 1.00 13.82 22 SER B O 1
ATOM 845 N N . ASP B 1 23 ? 33.339 16.490 13.534 1.00 14.11 23 ASP B N 1
ATOM 846 C CA . ASP B 1 23 ? 33.620 15.378 14.428 1.00 14.15 23 ASP B CA 1
ATOM 847 C C . ASP B 1 23 ? 33.873 15.835 15.853 1.00 14.22 23 ASP B C 1
ATOM 848 O O . ASP B 1 23 ? 33.399 15.204 16.818 1.00 15.33 23 ASP B O 1
ATOM 853 N N . GLN B 1 24 ? 34.620 16.937 15.980 1.00 12.73 24 GLN B N 1
ATOM 854 C CA . GLN B 1 24 ? 34.986 17.439 17.312 1.00 14.93 24 GLN B CA 1
ATOM 855 C C . GLN B 1 24 ? 33.762 17.974 18.043 1.00 13.38 24 GLN B C 1
ATOM 856 O O . GLN B 1 24 ? 33.556 17.679 19.217 1.00 13.06 24 GLN B O 1
ATOM 862 N N . ILE B 1 25 ? 32.926 18.721 17.333 1.00 11.21 25 ILE B N 1
ATOM 863 C CA . ILE B 1 25 ? 31.682 19.226 17.889 1.00 12.25 25 ILE B CA 1
ATOM 864 C C . ILE B 1 25 ? 30.763 18.106 18.314 1.00 12.30 25 ILE B C 1
ATOM 865 O O . ILE B 1 25 ? 30.201 18.187 19.391 1.00 13.11 25 ILE B O 1
ATOM 870 N N . ARG B 1 26 ? 30.616 17.043 17.520 1.00 13.49 26 ARG B N 1
ATOM 871 C CA . ARG B 1 26 ? 29.730 15.941 17.901 1.00 15.90 26 ARG B CA 1
ATOM 872 C C . ARG B 1 26 ? 30.262 15.240 19.150 1.00 14.21 26 ARG B C 1
ATOM 873 O O . ARG B 1 26 ? 29.486 14.866 20.009 1.00 14.39 26 ARG B O 1
ATOM 881 N N . GLN B 1 27 ? 31.582 15.125 19.270 1.00 13.54 27 GLN B N 1
ATOM 882 C CA . GLN B 1 27 ? 32.197 14.496 20.441 1.00 14.64 27 GLN B CA 1
ATOM 883 C C . GLN B 1 27 ? 31.946 15.331 21.694 1.00 13.28 27 GLN B C 1
ATOM 884 O O . GLN B 1 27 ? 31.600 14.775 22.759 1.00 13.94 27 GLN B O 1
ATOM 890 N N . ILE B 1 28 ? 32.115 16.651 21.566 1.00 11.36 28 ILE B N 1
ATOM 891 C CA . ILE B 1 28 ? 31.856 17.576 22.687 1.00 12.36 28 ILE B CA 1
ATOM 892 C C . ILE B 1 28 ? 30.391 17.498 23.087 1.00 11.40 28 ILE B C 1
ATOM 893 O O . ILE B 1 28 ? 30.069 17.432 24.289 1.00 11.20 28 ILE B O 1
ATOM 898 N N . LEU B 1 29 ? 29.502 17.536 22.097 1.00 12.99 29 LEU B N 1
ATOM 899 C CA . LEU B 1 29 ? 28.066 17.480 22.388 1.00 14.98 29 LEU B CA 1
ATOM 900 C C . LEU B 1 29 ? 27.676 16.183 23.096 1.00 14.89 29 LEU B C 1
ATOM 901 O O . LEU B 1 29 ? 26.937 16.218 24.098 1.00 14.95 29 LEU B O 1
ATOM 906 N N . SER B 1 30 ? 28.170 15.040 22.615 1.00 14.18 30 SER B N 1
ATOM 907 C CA A SER B 1 30 ? 27.889 13.753 23.267 0.50 17.04 30 SER B CA 1
ATOM 908 C CA B SER B 1 30 ? 27.920 13.742 23.261 0.50 16.73 30 SER B CA 1
ATOM 909 C C . SER B 1 30 ? 28.411 13.708 24.706 1.00 16.38 30 SER B C 1
ATOM 910 O O . SER B 1 30 ? 27.677 13.313 25.617 1.00 16.89 30 SER B O 1
ATOM 915 N N . ASP B 1 31 ? 29.662 14.123 24.905 1.00 14.42 31 ASP B N 1
ATOM 916 C CA . ASP B 1 31 ? 30.304 14.135 26.240 1.00 14.91 31 ASP B CA 1
ATOM 917 C C . ASP B 1 31 ? 29.550 15.052 27.216 1.00 13.08 31 ASP B C 1
ATOM 918 O O . ASP B 1 31 ? 29.267 14.690 28.371 1.00 13.30 31 ASP B O 1
ATOM 923 N N . LEU B 1 32 ? 29.223 16.245 26.754 1.00 11.81 32 LEU B N 1
ATOM 924 C CA . LEU B 1 32 ? 28.581 17.218 27.626 1.00 10.02 32 LEU B CA 1
ATOM 925 C C . LEU B 1 32 ? 27.102 16.878 27.880 1.00 11.80 32 LEU B C 1
ATOM 926 O O . LEU B 1 32 ? 26.560 17.203 28.932 1.00 11.42 32 LEU B O 1
ATOM 931 N N . THR B 1 33 ? 26.441 16.215 26.945 1.00 12.13 33 THR B N 1
ATOM 932 C CA . THR B 1 33 ? 25.067 15.787 27.177 1.00 13.26 33 THR B CA 1
ATOM 933 C C . THR B 1 33 ? 25.034 14.759 28.324 1.00 11.37 33 THR B C 1
ATOM 934 O O . THR B 1 33 ? 24.128 14.781 29.162 1.00 13.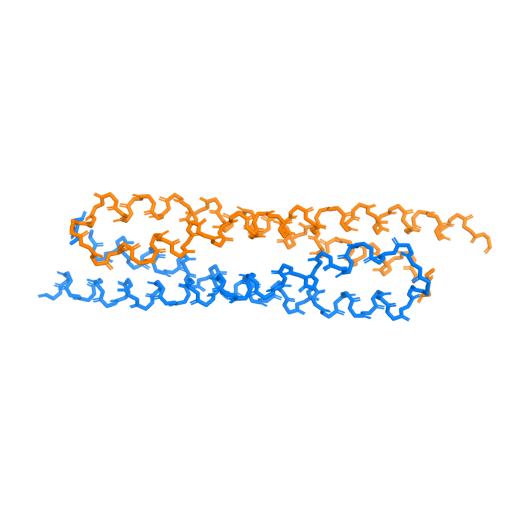95 33 THR B O 1
ATOM 938 N N . ARG B 1 34 ? 26.008 13.852 28.354 1.00 12.84 34 ARG B N 1
ATOM 939 C CA . ARG B 1 34 ? 26.105 12.859 29.433 1.00 15.46 34 ARG B CA 1
ATOM 940 C C . ARG B 1 34 ? 26.402 13.560 30.763 1.00 14.91 34 ARG B C 1
ATOM 941 O O . ARG B 1 34 ? 25.839 13.211 31.810 1.00 15.23 34 ARG B O 1
ATOM 949 N N . ALA B 1 35 ? 27.302 14.543 30.731 1.00 12.93 35 ALA B N 1
ATOM 950 C CA . ALA B 1 35 ? 27.595 15.349 31.935 1.00 12.39 35 ALA B CA 1
ATOM 951 C C . ALA B 1 35 ? 26.378 16.061 32.448 1.00 11.77 35 ALA B C 1
ATOM 952 O O . ALA B 1 35 ? 26.145 16.084 33.656 1.00 11.33 35 ALA B O 1
ATOM 954 N N . GLN B 1 36 ? 25.602 16.648 31.551 1.00 13.43 36 GLN B N 1
ATOM 955 C CA . GLN B 1 36 ? 24.408 17.406 31.948 1.00 12.84 36 GLN B CA 1
ATOM 956 C C . GLN B 1 36 ? 23.476 16.529 32.725 1.00 13.91 36 GLN B C 1
ATOM 957 O O . GLN B 1 36 ? 22.925 16.956 33.733 1.00 14.70 36 GLN B O 1
ATOM 963 N N . GLY B 1 37 ? 23.306 15.304 32.245 1.00 14.06 37 GLY B N 1
ATOM 964 C CA . GLY B 1 37 ? 22.367 14.394 32.843 1.00 16.44 37 GLY B CA 1
ATOM 965 C C . GLY B 1 37 ? 22.817 14.005 34.230 1.00 15.45 37 GLY B C 1
ATOM 966 O O . GLY B 1 37 ? 22.013 13.961 35.175 1.00 16.93 37 GLY B O 1
ATOM 967 N N . GLU B 1 38 ? 24.115 13.743 34.378 1.00 14.74 38 GLU B N 1
ATOM 968 C CA . GLU B 1 38 ? 24.637 13.332 35.695 1.00 13.43 38 GLU B CA 1
ATOM 969 C C . GLU B 1 38 ? 24.585 14.444 36.709 1.00 13.72 38 GLU B C 1
ATOM 970 O O . GLU B 1 38 ? 24.236 14.237 37.869 1.00 15.62 38 GLU B O 1
ATOM 976 N N . ILE B 1 39 ? 24.980 15.644 36.301 1.00 12.75 39 ILE B N 1
ATOM 977 C CA . ILE B 1 39 ? 24.950 16.817 37.165 1.00 15.61 39 ILE B CA 1
ATOM 978 C C . ILE B 1 39 ? 23.510 17.152 37.567 1.00 15.54 39 ILE B C 1
ATOM 979 O O . ILE B 1 39 ? 23.245 17.390 38.753 1.00 17.59 39 ILE B O 1
ATOM 984 N N . ALA B 1 40 ? 22.591 17.141 36.607 1.00 16.85 40 ALA B N 1
ATOM 985 C CA . ALA B 1 40 ? 21.178 17.456 36.881 1.00 18.84 40 ALA B CA 1
ATOM 986 C C . ALA B 1 40 ? 20.589 16.459 37.858 1.00 22.41 40 ALA B C 1
ATOM 987 O O . ALA B 1 40 ? 19.856 16.834 38.791 1.00 24.16 40 ALA B O 1
ATOM 989 N N . ALA B 1 41 ? 20.917 15.190 37.657 1.00 22.52 41 ALA B N 1
ATOM 990 C CA . ALA B 1 41 ? 20.382 14.108 38.485 1.00 25.12 41 ALA B CA 1
ATOM 991 C C . ALA B 1 41 ? 20.836 14.233 39.934 1.00 23.86 41 ALA B C 1
ATOM 992 O O . ALA B 1 41 ? 20.088 13.876 40.853 1.00 25.21 41 ALA B O 1
ATOM 994 N N . ASN B 1 42 ? 22.027 14.785 40.150 1.00 22.66 42 ASN B N 1
ATOM 995 C CA . ASN B 1 42 ? 22.625 14.853 41.483 1.00 25.82 42 ASN B CA 1
ATOM 996 C C . ASN B 1 42 ? 22.574 16.238 42.118 1.00 25.08 42 ASN B C 1
ATOM 997 O O . ASN B 1 42 ? 23.166 16.460 43.170 1.00 24.15 42 ASN B O 1
ATOM 1002 N N . TRP B 1 43 ? 21.860 17.163 41.480 1.00 25.41 43 TRP B N 1
ATOM 1003 C CA . TRP B 1 43 ? 21.664 18.497 42.023 1.00 28.90 43 TRP B CA 1
ATOM 1004 C C . TRP B 1 43 ? 20.180 18.688 42.318 1.00 32.32 43 TRP B C 1
ATOM 1005 O O . TRP B 1 43 ? 19.391 18.941 41.404 1.00 33.71 43 TRP B O 1
ATOM 1016 N N . GLU B 1 44 ? 19.807 18.574 43.584 1.00 34.49 44 GLU B N 1
ATOM 1017 C CA . GLU B 1 44 ? 18.408 18.770 43.999 1.00 37.99 44 GLU B CA 1
ATOM 1018 C C . GLU B 1 44 ? 18.019 20.247 43.896 1.00 37.18 44 GLU B C 1
ATOM 1019 O O . GLU B 1 44 ? 18.875 21.137 43.990 1.00 32.66 44 GLU B O 1
ATOM 1025 N N . GLY B 1 45 ? 16.725 20.506 43.701 1.00 37.64 45 GLY B N 1
ATOM 1026 C CA . GLY B 1 45 ? 16.211 21.878 43.653 1.00 37.39 45 GLY B CA 1
ATOM 1027 C C . GLY B 1 45 ? 16.399 22.543 42.300 1.00 36.80 45 GLY B C 1
ATOM 1028 O O . GLY B 1 45 ? 16.618 21.866 41.296 1.00 35.90 45 GLY B O 1
ATOM 1029 N N . GLN B 1 46 ? 16.350 23.873 42.282 1.00 35.42 46 GLN B N 1
ATOM 1030 C CA . GLN B 1 46 ? 16.285 24.636 41.023 1.00 35.85 46 GLN B CA 1
ATOM 1031 C C . GLN B 1 46 ? 17.626 25.229 40.510 1.00 30.93 46 GLN B C 1
ATOM 1032 O O . GLN B 1 46 ? 17.669 25.759 39.413 1.00 27.44 46 GLN B O 1
ATOM 1038 N N . ALA B 1 47 ? 18.712 25.113 41.270 1.00 26.78 47 ALA B N 1
ATOM 1039 C CA . ALA B 1 47 ? 19.984 25.797 40.941 1.00 27.38 47 ALA B CA 1
ATOM 1040 C C . ALA B 1 47 ? 20.549 25.524 39.527 1.00 23.93 47 ALA B C 1
ATOM 1041 O O . ALA B 1 47 ? 21.087 26.416 38.879 1.00 22.87 47 ALA B O 1
ATOM 1043 N N . PHE B 1 48 ? 20.422 24.298 39.056 1.00 19.96 48 PHE B N 1
ATOM 1044 C CA . PHE B 1 48 ? 20.996 23.939 37.752 1.00 18.21 48 PHE B CA 1
ATOM 1045 C C . PHE B 1 48 ? 19.951 24.041 36.638 1.00 16.83 48 PHE B C 1
ATOM 1046 O O . PHE B 1 48 ? 20.293 23.929 35.471 1.00 14.58 48 PHE B O 1
ATOM 1054 N N . SER B 1 49 ? 18.697 24.317 36.984 1.00 16.69 49 SER B N 1
ATOM 1055 C CA A SER B 1 49 ? 17.593 24.227 36.030 0.50 16.61 49 SER B CA 1
ATOM 1056 C CA B SER B 1 49 ? 17.607 24.206 36.019 0.50 16.46 49 SER B CA 1
ATOM 1057 C C . SER B 1 49 ? 17.792 25.120 34.804 1.00 14.58 49 SER B C 1
ATOM 1058 O O . SER B 1 49 ? 17.499 24.719 33.662 1.00 14.00 49 SER B O 1
ATOM 1063 N N . ARG B 1 50 ? 18.261 26.338 35.028 1.00 14.22 50 ARG B N 1
ATOM 1064 C CA . ARG B 1 50 ? 18.453 27.294 33.933 1.00 15.86 50 ARG B CA 1
ATOM 1065 C C . ARG B 1 50 ? 19.518 26.822 32.969 1.00 13.54 50 ARG B C 1
ATOM 1066 O O . ARG B 1 50 ? 19.407 27.066 31.766 1.00 13.39 50 ARG B O 1
ATOM 1074 N N . PHE B 1 51 ? 20.536 26.113 33.469 1.00 11.90 51 PHE B N 1
ATOM 1075 C CA . PHE B 1 51 ? 21.575 25.649 32.570 1.00 12.38 51 PHE B CA 1
ATOM 1076 C C . PHE B 1 51 ? 21.078 24.497 31.744 1.00 13.20 51 PHE B C 1
ATOM 1077 O O . PHE B 1 51 ? 21.384 24.417 30.544 1.00 13.94 51 PHE B O 1
ATOM 1085 N N . GLU B 1 52 ? 20.293 23.612 32.359 1.00 12.93 52 GLU B N 1
ATOM 1086 C CA . GLU B 1 52 ? 19.641 22.516 31.621 1.00 13.31 52 GLU B CA 1
ATOM 1087 C C . GLU B 1 52 ? 18.723 23.055 30.530 1.00 12.58 52 GLU B C 1
ATOM 1088 O O . GLU B 1 52 ? 18.716 22.565 29.409 1.00 14.54 52 GLU B O 1
ATOM 1094 N N . GLU B 1 53 ? 17.929 24.056 30.866 1.00 12.86 53 GLU B N 1
ATOM 1095 C CA . GLU B 1 53 ? 17.007 24.623 29.904 1.00 13.10 53 GLU B CA 1
ATOM 1096 C C . GLU B 1 53 ? 17.763 25.199 28.704 1.00 12.62 53 GLU B C 1
ATOM 1097 O O . GLU B 1 53 ? 17.407 24.968 27.546 1.00 13.36 53 GLU B O 1
ATOM 1103 N N . GLN B 1 54 ? 18.805 25.968 28.979 1.00 10.02 54 GLN B N 1
ATOM 1104 C CA . GLN B 1 54 ? 19.564 26.593 27.917 1.00 11.25 54 GLN B CA 1
ATOM 1105 C C . GLN B 1 54 ? 20.324 25.577 27.088 1.00 11.05 54 GLN B C 1
ATOM 1106 O O . GLN B 1 54 ? 20.415 25.701 25.864 1.00 11.64 54 GLN B O 1
ATOM 1112 N N . PHE B 1 55 ? 20.862 24.554 27.740 1.00 9.95 55 PHE B N 1
ATOM 1113 C CA . PHE B 1 55 ? 21.604 23.509 26.998 1.00 10.14 55 PHE B CA 1
ATOM 1114 C C . PHE B 1 55 ? 20.675 22.802 26.040 1.00 10.22 55 PHE B C 1
ATOM 1115 O O . PHE B 1 55 ? 21.023 22.582 24.883 1.00 11.27 55 PHE B O 1
ATOM 1123 N N . GLN B 1 56 ? 19.466 22.479 26.479 1.00 11.35 56 GLN B N 1
ATOM 1124 C CA . GLN B 1 56 ? 18.555 21.733 25.651 1.00 11.92 56 GLN B CA 1
ATOM 1125 C C . GLN B 1 56 ? 18.011 22.537 24.469 1.00 13.20 56 GLN B C 1
ATOM 1126 O O . GLN B 1 56 ? 17.727 21.985 23.423 1.00 14.15 56 GLN B O 1
ATOM 1132 N N . GLN B 1 57 ? 17.894 23.838 24.655 1.00 13.52 57 GLN B N 1
ATOM 1133 C CA A GLN B 1 57 ? 17.428 24.766 23.630 0.50 14.94 57 GLN B CA 1
ATOM 1134 C CA B GLN B 1 57 ? 17.417 24.743 23.613 0.50 14.74 57 GLN B CA 1
ATOM 1135 C C . GLN B 1 57 ? 18.444 24.872 22.499 1.00 14.33 57 GLN B C 1
ATOM 1136 O O . GLN B 1 57 ? 18.095 24.959 21.314 1.00 16.11 57 GLN B O 1
ATOM 1147 N N . LEU B 1 58 ? 19.717 24.882 22.881 1.00 12.20 58 LEU B N 1
ATOM 1148 C CA . LEU B 1 58 ? 20.796 25.136 21.926 1.00 11.99 58 LEU B CA 1
ATOM 1149 C C . LE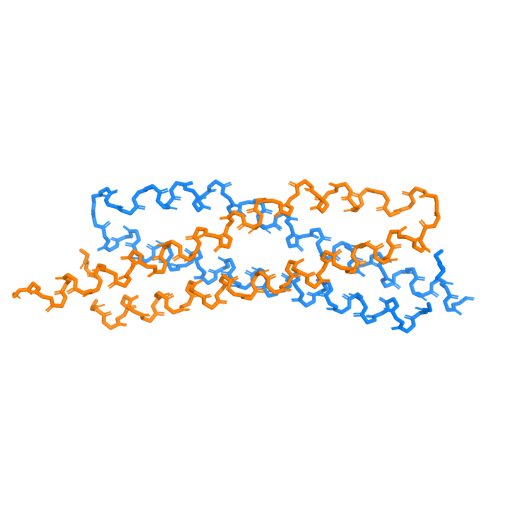U B 1 58 ? 21.378 23.874 21.293 1.00 11.84 58 LEU B C 1
ATOM 1150 O O . LEU B 1 58 ? 21.849 23.926 20.150 1.00 14.18 58 LEU B O 1
ATOM 1155 N N . SER B 1 59 ? 21.352 22.746 22.011 1.00 14.31 59 SER B N 1
ATOM 1156 C CA . SER B 1 59 ? 21.998 21.531 21.533 1.00 15.60 59 SER B CA 1
ATOM 1157 C C . SER B 1 59 ? 21.481 21.064 20.166 1.00 14.19 59 SER B C 1
ATOM 1158 O O . SER B 1 59 ? 22.294 20.699 19.335 1.00 14.93 59 SER B O 1
ATOM 1161 N N . PRO B 1 60 ? 20.172 21.137 19.882 1.00 16.02 60 PRO B N 1
ATOM 1162 C CA . PRO B 1 60 ? 19.753 20.718 18.528 1.00 15.39 60 PRO B CA 1
ATOM 1163 C C . PRO B 1 60 ? 20.341 21.574 17.417 1.00 14.30 60 PRO B C 1
ATOM 1164 O O . PRO B 1 60 ? 20.552 21.091 16.300 1.00 13.69 60 PRO B O 1
ATOM 1168 N N . LYS B 1 61 ? 20.573 22.845 17.702 1.00 12.63 61 LYS B N 1
ATOM 1169 C CA A LYS B 1 61 ? 21.138 23.745 16.708 0.50 12.32 61 LYS B CA 1
ATOM 1170 C CA B LYS B 1 61 ? 21.136 23.743 16.707 0.50 13.04 61 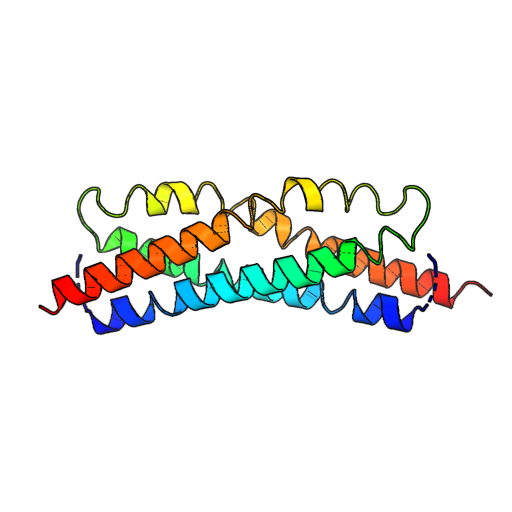LYS B CA 1
ATOM 1171 C C . LYS B 1 61 ? 22.616 23.457 16.503 1.00 11.75 61 LYS B C 1
ATOM 1172 O O . LYS B 1 61 ? 23.141 23.551 15.376 1.00 11.50 61 LYS B O 1
ATOM 1183 N N . VAL B 1 62 ? 23.303 23.107 17.589 1.00 12.64 62 VAL B N 1
ATOM 1184 C CA . VAL B 1 62 ? 24.707 22.697 17.487 1.00 11.89 62 VAL B CA 1
ATOM 1185 C C . VAL B 1 62 ? 24.838 21.403 16.707 1.00 13.52 62 VAL B C 1
ATOM 1186 O O . VAL B 1 62 ? 25.727 21.264 15.872 1.00 11.80 62 VAL B O 1
ATOM 1190 N N . GLU B 1 63 ? 23.921 20.470 16.940 1.00 13.62 63 GLU B N 1
ATOM 1191 C CA . GLU B 1 63 ? 23.862 19.235 16.166 1.00 15.03 63 GLU B CA 1
ATOM 1192 C C . GLU B 1 63 ? 23.606 19.543 14.698 1.00 14.26 63 GLU B C 1
ATOM 1193 O O . GLU B 1 63 ? 24.276 18.974 13.839 1.00 11.52 63 GLU B O 1
ATOM 1199 N N . LYS B 1 64 ? 22.677 20.423 14.374 1.00 11.28 64 LYS B N 1
ATOM 1200 C CA . LYS B 1 64 ? 22.420 20.804 12.976 1.00 13.29 64 LYS B CA 1
ATOM 1201 C C . LYS B 1 64 ? 23.640 21.456 12.344 1.00 11.67 64 LYS B C 1
ATOM 1202 O O . LYS B 1 64 ? 23.902 21.282 11.153 1.00 10.89 64 LYS B O 1
ATOM 1208 N N . PHE B 1 65 ? 24.404 22.191 13.133 1.00 10.54 65 PHE B N 1
ATOM 1209 C CA . PHE B 1 65 ? 25.617 22.825 12.635 1.00 8.92 65 PHE B CA 1
ATOM 1210 C C . PHE B 1 65 ? 26.679 21.781 12.288 1.00 9.19 65 PHE B C 1
ATOM 1211 O O . PHE B 1 65 ? 27.283 21.811 11.203 1.00 10.28 65 PHE B O 1
ATOM 1219 N N . ALA B 1 66 ? 26.889 20.835 13.183 1.00 10.35 66 ALA B N 1
ATOM 1220 C CA . ALA B 1 66 ? 27.775 19.709 12.889 1.00 11.68 66 ALA B CA 1
ATOM 1221 C C . ALA B 1 66 ? 27.366 18.979 11.605 1.00 10.53 66 ALA B C 1
ATOM 1222 O O . ALA B 1 66 ? 28.231 18.582 10.807 1.00 10.95 66 ALA B O 1
ATOM 1224 N N . GLN B 1 67 ? 26.065 18.784 11.407 1.00 10.55 67 GLN B N 1
ATOM 1225 C CA A GLN B 1 67 ? 25.568 18.119 10.194 0.50 11.24 67 GLN B CA 1
ATOM 1226 C CA B GLN B 1 67 ? 25.567 18.117 10.205 0.50 12.65 67 GLN B CA 1
ATOM 1227 C C . GLN B 1 67 ? 25.864 18.972 8.984 1.00 9.82 67 GLN B C 1
ATOM 1228 O O . GLN B 1 67 ? 26.294 18.456 7.936 1.00 11.83 67 GLN B O 1
ATOM 1239 N N . LEU B 1 68 ? 25.663 20.279 9.107 1.00 10.43 68 LEU B N 1
ATOM 1240 C CA . LEU B 1 68 ? 25.973 21.196 8.006 1.00 10.07 68 LEU B CA 1
ATOM 1241 C C . LEU B 1 68 ? 27.442 21.132 7.602 1.00 9.09 68 LEU B C 1
ATOM 1242 O O . LEU B 1 68 ? 27.769 21.082 6.403 1.00 10.37 68 LEU B O 1
ATOM 1247 N N . LEU B 1 69 ? 28.321 21.101 8.574 1.00 9.91 69 LEU B N 1
ATOM 1248 C CA . LEU B 1 69 ? 29.746 21.032 8.270 1.00 9.04 69 LEU B CA 1
ATOM 1249 C C . LEU B 1 69 ? 30.097 19.758 7.482 1.00 7.73 69 LEU B C 1
ATOM 1250 O O . LEU B 1 69 ? 30.974 19.789 6.607 1.00 9.35 69 LEU B O 1
ATOM 1255 N N . GLU B 1 70 ? 29.466 18.616 7.805 1.00 9.67 70 GLU B N 1
ATOM 1256 C CA . GLU B 1 70 ? 29.674 17.361 7.028 1.00 10.37 70 GLU B CA 1
ATOM 1257 C C . GLU B 1 70 ? 29.154 17.505 5.601 1.00 12.01 70 GLU B C 1
ATOM 1258 O O . GLU B 1 70 ? 29.783 17.020 4.638 1.00 12.03 70 GLU B O 1
ATOM 1264 N N . GLU B 1 71 ? 28.019 18.181 5.434 1.00 10.97 71 GLU B N 1
ATOM 1265 C CA . GLU B 1 71 ? 27.482 18.425 4.109 1.00 11.72 71 GLU B CA 1
ATOM 1266 C C . GLU B 1 71 ? 28.400 19.329 3.281 1.00 11.29 71 GLU B C 1
ATOM 1267 O O . GLU B 1 71 ? 28.597 19.099 2.088 1.00 12.71 71 GLU B O 1
ATOM 1273 N N . ILE B 1 72 ? 28.955 20.364 3.903 1.00 10.16 72 ILE B N 1
ATOM 1274 C CA . ILE B 1 72 ? 29.907 21.239 3.231 1.00 10.98 72 ILE B CA 1
ATOM 1275 C C . ILE B 1 72 ? 31.161 20.461 2.845 1.00 9.69 72 ILE B C 1
ATOM 1276 O O . ILE B 1 72 ? 31.669 20.650 1.745 1.00 11.32 72 ILE B O 1
ATOM 1281 N N . LYS B 1 73 ? 31.655 19.616 3.739 1.00 9.77 73 LYS B N 1
ATOM 1282 C CA . LYS B 1 73 ? 32.799 18.782 3.477 1.00 9.88 73 LYS B CA 1
ATOM 1283 C C . LYS B 1 73 ? 32.592 17.993 2.189 1.00 9.45 73 LYS B C 1
ATOM 1284 O O . LYS B 1 73 ? 33.458 17.981 1.321 1.00 10.87 73 LYS B O 1
ATOM 1290 N N . GLN B 1 74 ? 31.441 17.334 2.045 1.00 10.57 74 GLN B N 1
ATOM 1291 C CA . GLN B 1 74 ? 31.240 16.516 0.851 1.00 11.46 74 GLN B CA 1
ATOM 1292 C C . GLN B 1 74 ? 30.959 17.324 -0.403 1.00 11.25 74 GLN B C 1
ATOM 1293 O O . GLN B 1 74 ? 31.359 16.930 -1.497 1.00 12.12 74 GLN B O 1
ATOM 1299 N N . GLN B 1 75 ? 30.360 18.494 -0.261 1.00 9.86 75 GLN B N 1
ATOM 1300 C CA . GLN B 1 75 ? 30.183 19.397 -1.378 1.00 11.14 75 GLN B CA 1
ATOM 1301 C C . GLN B 1 75 ? 31.561 19.870 -1.873 1.00 11.17 75 GLN B C 1
ATOM 1302 O O . GLN B 1 75 ? 31.841 19.931 -3.084 1.00 11.63 75 GLN B O 1
ATOM 1308 N N . LEU B 1 76 ? 32.428 20.228 -0.939 1.00 11.69 76 LEU B N 1
ATOM 1309 C CA . LEU B 1 76 ? 33.782 20.660 -1.295 1.00 10.09 76 LEU B CA 1
ATOM 1310 C C . LEU B 1 76 ? 34.558 19.555 -1.990 1.00 8.66 76 LEU B C 1
ATOM 1311 O O . LEU B 1 76 ? 35.249 19.789 -3.003 1.00 10.94 76 LEU B O 1
ATOM 1316 N N . ASN B 1 77 ? 34.448 18.337 -1.467 1.00 10.03 77 ASN B N 1
ATOM 1317 C CA . ASN B 1 77 ? 35.148 17.196 -2.101 1.00 10.32 77 ASN B CA 1
ATOM 1318 C C . ASN B 1 77 ? 34.664 17.049 -3.537 1.00 11.43 77 ASN B C 1
ATOM 1319 O O . ASN B 1 77 ? 35.469 16.834 -4.467 1.00 12.28 77 ASN B O 1
ATOM 1324 N N . SER B 1 78 ? 33.349 17.096 -3.744 1.00 10.34 78 SER B N 1
ATOM 1325 C CA . SER B 1 78 ? 32.807 16.904 -5.107 1.00 10.78 78 SER B CA 1
ATOM 1326 C C . SER B 1 78 ? 33.216 18.042 -6.034 1.00 13.17 78 SER B C 1
ATOM 1327 O O . SER B 1 78 ? 33.484 17.823 -7.204 1.00 14.08 78 SER B O 1
ATOM 1330 N N . THR B 1 79 ? 33.279 19.260 -5.510 1.00 13.52 79 THR B N 1
ATOM 1331 C CA . THR B 1 79 ? 33.690 20.399 -6.301 1.00 13.24 79 THR B CA 1
ATOM 1332 C C . THR B 1 79 ? 35.173 20.276 -6.682 1.00 12.45 79 THR B C 1
ATOM 1333 O O . THR B 1 79 ? 35.547 20.509 -7.812 1.00 12.59 79 THR B O 1
ATOM 1337 N N . ALA B 1 80 ? 36.008 19.860 -5.745 1.00 11.80 80 ALA B N 1
ATOM 1338 C CA . ALA B 1 80 ? 37.413 19.626 -6.046 1.00 12.69 80 ALA B CA 1
ATOM 1339 C C . ALA B 1 80 ? 37.590 18.609 -7.165 1.00 13.34 80 ALA B C 1
ATOM 1340 O O . ALA B 1 80 ? 38.432 18.803 -8.034 1.00 13.27 80 ALA B O 1
ATOM 1342 N N . ASP B 1 81 ? 36.799 17.539 -7.133 1.00 11.90 81 ASP B N 1
ATOM 1343 C CA . ASP B 1 81 ? 36.840 16.516 -8.187 1.00 15.16 81 ASP B CA 1
ATOM 1344 C C . ASP B 1 81 ? 36.511 17.131 -9.540 1.00 13.65 81 ASP B C 1
ATOM 1345 O O . ASP B 1 81 ? 37.178 16.857 -10.543 1.00 14.94 81 ASP B O 1
ATOM 1350 N N . ALA B 1 82 ? 35.477 17.963 -9.581 1.00 13.11 82 ALA B N 1
ATOM 1351 C CA . ALA B 1 82 ? 35.061 18.598 -10.827 1.00 16.74 82 ALA B CA 1
ATOM 1352 C C . ALA B 1 82 ? 36.103 19.599 -11.349 1.00 16.85 82 ALA B C 1
ATOM 1353 O O . ALA B 1 82 ? 36.371 19.664 -12.557 1.00 18.32 82 ALA B O 1
ATOM 1355 N N . VAL B 1 83 ? 36.711 20.365 -10.461 1.00 17.04 83 VAL B N 1
ATOM 1356 C CA . VAL B 1 83 ? 37.755 21.312 -10.854 1.00 20.23 83 VAL B CA 1
ATOM 1357 C C . VAL B 1 83 ? 38.927 20.520 -11.428 1.00 20.87 83 VAL B C 1
ATOM 1358 O O . VAL B 1 83 ? 39.484 20.892 -12.458 1.00 21.59 83 VAL B O 1
ATOM 1362 N N . GLN B 1 84 ? 39.275 19.407 -10.786 1.00 19.01 84 GLN B N 1
ATOM 1363 C CA . GLN B 1 84 ? 40.440 18.624 -11.217 1.00 26.04 84 GLN B CA 1
ATOM 1364 C C . GLN B 1 84 ? 40.186 18.018 -12.594 1.00 28.06 84 GLN B C 1
ATOM 1365 O O . GLN B 1 84 ? 41.124 17.791 -13.345 1.00 27.77 84 GLN B O 1
ATOM 1371 N N . GLU B 1 85 ? 38.916 17.776 -12.921 1.00 27.83 85 GLU B N 1
ATOM 1372 C CA . GLU B 1 85 ? 38.511 17.211 -14.218 1.00 30.86 85 GLU B CA 1
ATOM 1373 C C . GLU B 1 85 ? 38.354 18.236 -15.338 1.00 34.56 85 GLU B C 1
ATOM 1374 O O . GLU B 1 85 ? 38.261 17.862 -16.515 1.00 35.20 85 GLU B O 1
ATOM 1380 N N . GLN B 1 86 ? 38.322 19.517 -14.979 1.00 36.57 86 GLN B N 1
ATOM 1381 C CA . GLN B 1 86 ? 38.101 20.590 -15.949 1.00 40.60 86 GLN B CA 1
ATOM 1382 C C . GLN B 1 86 ? 39.427 21.006 -16.583 1.00 44.22 86 GLN B C 1
ATOM 1383 O O . GLN B 1 86 ? 40.293 21.567 -15.907 1.00 44.73 86 GLN B O 1
ATOM 1385 N N . ASP B 1 87 ? 39.571 20.730 -17.880 1.00 46.37 87 ASP B N 1
ATOM 1386 C CA . ASP B 1 87 ? 40.821 20.965 -18.608 1.00 47.35 87 ASP B CA 1
ATOM 1387 C C . ASP B 1 87 ? 41.167 22.446 -18.677 1.00 48.66 87 ASP B C 1
ATOM 1388 O O . ASP B 1 87 ? 41.913 22.953 -17.841 1.00 49.35 87 ASP B O 1
#

Foldseek 3Di:
DQALVVLLVVLCVLLVVLVVLVVVLVVVVVVCVVCPVVDDDPPCPVVVVVNVVCSVVSNVSSVVSNVSSVVSNVVSVVRVD/DPALVVLLVVLVVLLVVLVVLVVVLVVVVVVLVVVVVPDPDCPCVVVVVVNVVCSVVSNVSSVVSNVSSVVSNVVSVVVVVDD

Nearest PDB structures (foldseek):
  2vrz-assembly1_B  TM=9.808E-01  e=2.815E-09  Staphylococcus aureus
  3o9o-assembly1_B  TM=9.806E-01  e=4.743E-06  Streptococcus agalactiae NEM316
  4j41-assembly1_A  TM=8.738E-01  e=1.267E-02  Bacillus anthracis str. Sterne
  4j41-assembly3_E  TM=8.360E-01  e=9.499E-03  Bacillus anthracis str. Sterne
  4j41-assembly2_C  TM=8.158E-01  e=9.499E-03  Bacillus anthracis str. Sterne

Organism: Staphylococcus aureus (strain Mu50 / ATCC 700699) (NCBI:txid158878)

InterPro domains:
  IPR010310 Type VII secretion system ESAT-6-like [PF06013] (4-88)
  IPR010310 Type VII secretion system ESAT-6-like [TIGR03930] (3-90)
  IPR036689 ESAT-6-like superfamily [SSF140453] (3-95)

Solvent-accessible surface area: 9070 Å² total

Radius of gyration: 19.11 Å; Cα contacts (8 Å, |Δi|>4): 158; chains: 2; bounding box: 28×22×71 Å